Protein AF-A0A3G2TAS3-F1 (afdb_monomer)

Solvent-accessible surface area (backbone atoms only — not comparable to full-atom values): 9040 Å² total; per-residue (Å²): 144,87,83,77,79,77,73,81,71,67,74,63,62,67,54,52,57,54,55,48,53,54,46,50,51,51,45,54,48,44,39,49,79,70,42,50,54,59,52,53,51,53,52,50,52,50,54,51,50,52,52,47,71,73,43,72,87,60,58,69,70,54,55,64,52,53,67,66,69,66,60,64,65,66,53,48,64,64,47,43,62,58,50,60,72,76,42,54,67,64,56,51,49,52,52,41,57,45,44,73,34,75,66,33,45,47,47,68,70,41,49,64,55,54,50,53,56,51,50,50,54,50,51,52,53,50,50,55,47,50,55,51,51,50,53,52,51,27,59,76,67,74,42,95,64,84,77,76,79,77,77,84,123

Radius of gyration: 27.96 Å; Cα contacts (8 Å, |Δi|>4): 51; chains: 1; bounding box: 74×47×78 Å

Foldseek 3Di:
DPDPPPPVPPPPPVVVVVVVVLLLVLLVLLCVLLCVLVVVLVVLVVVLVVVCVVCVVDDPVVSVVSSVVDDSVVVSVVCSVVCVVPDDSVRSVVLSVQCPDPVNVVCSVCVVVVVVVVVVVVVVVVVVVVVVVLVVVCVVVVHPDDDDPDDPD

Sequence (153 aa):
MIKIVIVAACCLIGNVANAQQTKEQKVKELLSITGTTQMMESTFEQILSYYQSTYPDVPTEYWQKAMKLANFDQVIDQIIPVYLKHFSESEISDVIAFYKTTTGQKIIIKMPVIYQESMEIGREWGTELAKKIEKDILKEKNLTSPPSPKQRE

pLDDT: mean 87.08, std 16.11, range [38.22, 98.44]

Mean predicted aligned error: 9.8 Å

Nearest PDB structures (foldseek):
  4j2c-assembly2_C  TM=2.870E-01  e=8.250E+00  Homo sapiens

Secondary structure (DSSP, 8-state):
--SSSSGGGSSSHHHHHHHHHHHHHHHHHHHHHTTHHHHHHHHHHHHHHHHHHH-TTS-HHHHHHHGGG--HHHHHHHHHHHHHHHS-HHHHHHHHHHHTSHHHHHHHHHHHHHHHHHHHHHHHHHHHHHHHHHHHHHHHTT-SSPPPPPP--

Structure (mmCIF, N/CA/C/O backbone):
data_AF-A0A3G2TAS3-F1
#
_entry.id   AF-A0A3G2TAS3-F1
#
loop_
_atom_site.group_PDB
_atom_site.id
_atom_site.type_symbol
_atom_site.label_atom_id
_atom_site.label_alt_id
_atom_site.label_comp_id
_atom_site.label_asym_id
_atom_site.label_entity_id
_atom_site.label_seq_id
_atom_site.pdbx_PDB_ins_code
_atom_site.Cartn_x
_atom_site.Cartn_y
_atom_site.Cartn_z
_atom_site.occupancy
_atom_site.B_iso_or_equiv
_atom_site.auth_seq_id
_atom_site.auth_comp_id
_atom_site.auth_asym_id
_atom_site.auth_atom_id
_atom_site.pdbx_PDB_model_num
ATOM 1 N N . MET A 1 1 ? -42.007 -28.815 39.392 1.00 41.78 1 MET A N 1
ATOM 2 C CA . MET A 1 1 ? -40.561 -28.495 39.340 1.00 41.78 1 MET A CA 1
ATOM 3 C C . MET A 1 1 ? -40.048 -28.407 37.891 1.00 41.78 1 MET A C 1
ATOM 5 O O . MET A 1 1 ? -39.063 -29.043 37.558 1.00 41.78 1 MET A O 1
ATOM 9 N N . ILE A 1 2 ? -40.697 -27.628 37.007 1.00 39.47 2 ILE A N 1
ATOM 10 C CA . ILE A 1 2 ? -40.296 -27.470 35.585 1.00 39.47 2 ILE A CA 1
ATOM 11 C C . ILE A 1 2 ? -40.517 -26.006 35.158 1.00 39.47 2 ILE A C 1
ATOM 13 O O . ILE A 1 2 ? -41.322 -25.715 34.283 1.00 39.47 2 ILE A O 1
ATOM 17 N N . LYS A 1 3 ? -39.897 -25.045 35.856 1.00 38.22 3 LYS A N 1
ATOM 18 C CA . LYS A 1 3 ? -39.947 -23.619 35.458 1.00 38.22 3 LYS A CA 1
ATOM 19 C C . LYS A 1 3 ? -38.620 -22.859 35.600 1.00 38.22 3 LYS A C 1
ATOM 21 O O . LYS A 1 3 ? -38.600 -21.662 35.366 1.00 38.22 3 LYS A O 1
ATOM 26 N N . ILE A 1 4 ? -37.511 -23.526 35.939 1.00 45.50 4 ILE A N 1
ATOM 27 C CA . ILE A 1 4 ? -36.237 -22.838 36.252 1.00 45.50 4 ILE A CA 1
ATOM 28 C C . ILE A 1 4 ? -35.117 -23.117 35.224 1.00 45.50 4 ILE A C 1
ATOM 30 O O . ILE A 1 4 ? -34.074 -22.480 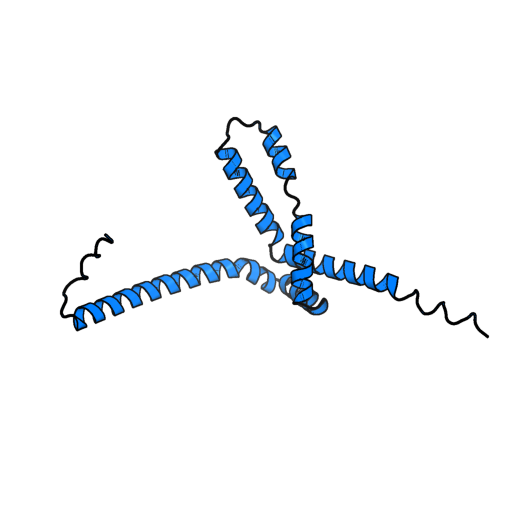35.264 1.00 45.50 4 ILE A O 1
ATOM 34 N N . VAL A 1 5 ? -35.325 -23.983 34.225 1.00 45.66 5 VAL A N 1
ATOM 35 C CA . VAL A 1 5 ? -34.229 -24.398 33.315 1.00 45.66 5 VAL A CA 1
ATOM 36 C C . VAL A 1 5 ? -34.077 -23.514 32.058 1.00 45.66 5 VAL A C 1
ATOM 38 O O . VAL A 1 5 ? -33.061 -23.592 31.382 1.00 45.66 5 VAL A O 1
ATOM 41 N N . ILE A 1 6 ? -35.011 -22.604 31.751 1.00 48.38 6 ILE A N 1
ATOM 42 C CA . ILE A 1 6 ? -34.977 -21.846 30.475 1.00 48.38 6 ILE A CA 1
ATOM 43 C C . ILE A 1 6 ? -34.192 -20.515 30.556 1.00 48.38 6 ILE A C 1
ATOM 45 O O . ILE A 1 6 ? -33.875 -19.924 29.529 1.00 48.38 6 ILE A O 1
ATOM 49 N N . VAL A 1 7 ? -33.775 -20.049 31.739 1.00 43.75 7 VAL A N 1
ATOM 50 C CA . VAL A 1 7 ? -33.089 -18.739 31.864 1.00 43.75 7 VAL A CA 1
ATOM 51 C C . VAL A 1 7 ? -31.561 -18.824 31.691 1.00 43.75 7 VAL A C 1
ATOM 53 O O . VAL A 1 7 ? -30.912 -17.812 31.448 1.00 43.75 7 VAL A O 1
ATOM 56 N N . ALA A 1 8 ? -30.961 -20.018 31.699 1.00 46.50 8 ALA A N 1
ATOM 57 C CA . ALA A 1 8 ? -29.505 -20.167 31.567 1.00 46.50 8 ALA A CA 1
ATOM 58 C C . ALA A 1 8 ? -28.977 -20.176 30.113 1.00 46.50 8 ALA A C 1
ATOM 60 O O . ALA A 1 8 ? -27.767 -20.219 29.911 1.00 46.50 8 ALA A O 1
ATOM 61 N N . ALA A 1 9 ? -29.849 -20.114 29.097 1.00 49.47 9 ALA A N 1
ATOM 62 C CA . ALA A 1 9 ? -29.448 -20.221 27.686 1.00 49.47 9 ALA A CA 1
ATOM 63 C C . ALA A 1 9 ? -29.367 -18.877 26.925 1.00 49.47 9 ALA A C 1
ATOM 65 O O . ALA A 1 9 ? -28.814 -18.837 25.830 1.00 49.47 9 ALA A O 1
ATOM 66 N N . CYS A 1 10 ? -29.855 -17.761 27.487 1.00 45.75 10 CYS A N 1
ATOM 67 C CA . CYS A 1 10 ? -29.909 -16.469 26.776 1.00 45.75 10 CYS A CA 1
ATOM 68 C C . CYS A 1 10 ? -28.726 -15.513 27.033 1.00 45.75 10 CYS A C 1
ATOM 70 O O . CYS A 1 10 ? -28.634 -1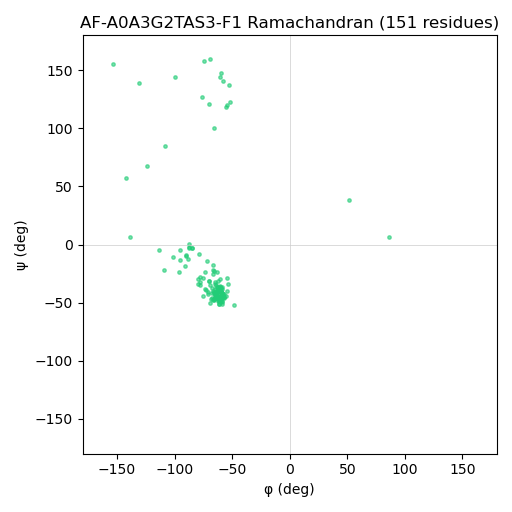4.487 26.365 1.00 45.75 10 CYS A O 1
ATOM 72 N N . CYS A 1 11 ? -27.783 -15.831 27.930 1.00 45.94 11 CYS A N 1
ATOM 73 C CA . CYS A 1 11 ? -26.623 -14.958 28.196 1.00 45.94 11 CYS A CA 1
ATOM 74 C C . CYS A 1 11 ? -25.413 -15.188 27.272 1.00 45.94 11 CYS A C 1
ATOM 76 O O . CYS A 1 11 ? -24.423 -14.467 27.375 1.00 45.94 11 CYS A O 1
ATOM 78 N N . LEU A 1 12 ? -25.467 -16.157 26.354 1.00 51.53 12 LEU A N 1
ATOM 79 C CA . LEU A 1 12 ? -24.358 -16.414 25.425 1.00 51.53 12 LEU A CA 1
ATOM 80 C C . LEU A 1 12 ? -24.473 -15.637 24.106 1.00 51.53 12 LEU A C 1
ATOM 82 O O . LEU A 1 12 ? -23.465 -15.437 23.439 1.00 51.53 12 LEU A O 1
ATOM 86 N N . ILE A 1 13 ? -25.658 -15.137 23.742 1.00 54.84 13 ILE A N 1
ATOM 87 C CA . ILE A 1 13 ? -25.872 -14.508 22.426 1.00 54.84 13 ILE A CA 1
ATOM 88 C C . ILE A 1 13 ? -25.350 -13.058 22.397 1.00 54.84 13 ILE A C 1
ATOM 90 O O . ILE A 1 13 ? -24.788 -12.625 21.394 1.00 54.84 13 ILE A O 1
ATOM 94 N N . GLY A 1 14 ? -25.442 -12.323 23.513 1.00 53.59 14 GLY A N 1
ATOM 95 C CA . GLY A 1 14 ? -24.966 -10.933 23.589 1.00 53.59 14 GLY A CA 1
ATOM 96 C C . GLY A 1 14 ? -23.438 -10.784 23.548 1.00 53.59 14 GLY A C 1
ATOM 97 O O . GLY A 1 14 ? -22.928 -9.813 22.994 1.00 53.59 14 GLY A O 1
ATOM 98 N N . ASN A 1 15 ? -22.696 -11.761 24.081 1.00 59.53 15 ASN A N 1
ATOM 99 C CA . ASN A 1 15 ? -21.231 -11.700 24.134 1.00 59.53 15 ASN A CA 1
ATOM 100 C C . ASN A 1 15 ? -20.568 -12.022 22.790 1.00 59.53 15 ASN A C 1
ATOM 102 O O . ASN A 1 15 ? -19.522 -11.457 22.486 1.00 59.53 15 ASN A O 1
ATOM 106 N N . VAL A 1 16 ? -21.167 -12.893 21.971 1.00 61.59 16 VAL A N 1
ATOM 107 C CA . VAL A 1 16 ? -20.581 -13.288 20.679 1.00 61.59 16 VAL A CA 1
ATOM 108 C C . VAL A 1 16 ? -20.654 -12.143 19.670 1.00 61.59 16 VAL A C 1
ATOM 110 O O . VAL A 1 16 ? -19.669 -11.893 18.987 1.00 61.59 16 VAL A O 1
ATOM 113 N N . ALA A 1 17 ? -21.766 -11.402 19.620 1.00 63.91 17 ALA A N 1
ATOM 114 C CA . ALA A 1 17 ? -21.897 -10.248 18.729 1.00 63.91 17 ALA A CA 1
ATOM 115 C C . ALA A 1 17 ? -20.907 -9.124 19.088 1.00 63.91 17 ALA A C 1
ATOM 117 O O . ALA A 1 17 ? -20.245 -8.582 18.208 1.00 63.91 17 ALA A O 1
ATOM 118 N N . ASN A 1 18 ? -20.745 -8.829 20.384 1.00 67.00 18 ASN A N 1
ATOM 119 C CA . ASN A 1 18 ? -19.796 -7.816 20.851 1.00 67.00 18 ASN A CA 1
ATOM 120 C C . ASN A 1 18 ? -18.335 -8.246 20.605 1.00 67.00 18 ASN A C 1
ATOM 122 O O . ASN A 1 18 ? -17.552 -7.487 20.044 1.00 67.00 18 ASN A O 1
ATOM 126 N N . ALA A 1 19 ? -17.982 -9.496 20.930 1.00 67.50 19 ALA A N 1
ATOM 127 C CA . ALA A 1 19 ? -16.639 -10.030 20.682 1.00 67.50 19 ALA A CA 1
ATOM 128 C C . ALA A 1 19 ? -16.302 -10.135 19.183 1.00 67.50 19 ALA A C 1
ATOM 130 O O . ALA A 1 19 ? -15.147 -10.006 18.785 1.00 67.50 19 ALA A O 1
ATOM 131 N N . GLN A 1 20 ? -17.298 -10.387 18.333 1.00 67.56 20 GLN A N 1
ATOM 132 C CA . GLN A 1 20 ? -17.116 -10.378 16.885 1.00 67.56 20 GLN A CA 1
ATOM 133 C C . GLN A 1 20 ? -16.845 -8.953 16.389 1.00 67.56 20 GLN A C 1
ATOM 135 O O . GLN A 1 20 ? -15.863 -8.727 15.687 1.00 67.56 20 GLN A O 1
ATOM 140 N N . GLN A 1 21 ? -17.632 -7.975 16.842 1.00 66.62 21 GLN A N 1
ATOM 141 C CA . GLN A 1 21 ? -17.437 -6.568 16.498 1.00 66.62 21 GLN A CA 1
ATOM 142 C C . GLN A 1 21 ? -16.048 -6.049 16.919 1.00 66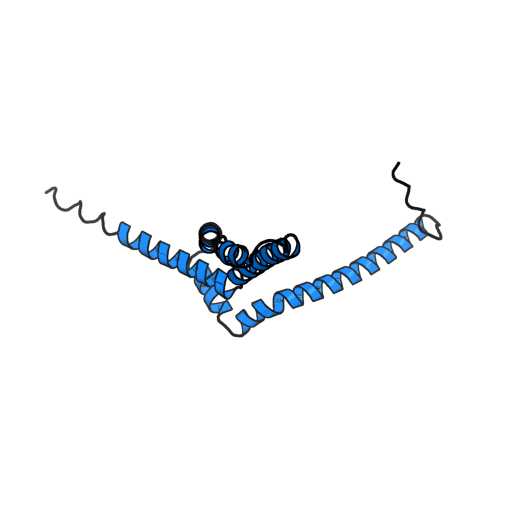.62 21 GLN A C 1
ATOM 144 O O . GLN A 1 21 ? -15.412 -5.315 16.162 1.00 66.62 21 GLN A O 1
ATOM 149 N N . THR A 1 22 ? -15.522 -6.470 18.075 1.00 85.00 22 THR A N 1
ATOM 150 C CA . THR A 1 22 ? -14.170 -6.082 18.517 1.00 85.00 22 THR A CA 1
ATOM 151 C C . THR A 1 22 ? -13.059 -6.710 17.673 1.00 85.00 22 THR A C 1
ATOM 153 O O . THR A 1 22 ? -12.046 -6.058 17.415 1.00 85.00 22 THR A O 1
ATOM 156 N N . LYS A 1 23 ? -13.236 -7.947 17.191 1.00 90.00 23 LYS A N 1
ATOM 157 C CA . LYS A 1 23 ? -12.282 -8.609 16.280 1.00 90.00 23 LYS A CA 1
ATOM 158 C C . LYS A 1 23 ? -12.188 -7.897 14.940 1.00 90.00 23 LYS A C 1
ATOM 160 O O . LYS A 1 23 ? -11.091 -7.649 14.447 1.00 90.00 23 LYS A O 1
ATOM 165 N N . GLU A 1 24 ? -13.334 -7.548 14.369 1.00 93.00 24 GLU A N 1
ATOM 166 C CA . GLU A 1 24 ? -13.410 -6.850 13.087 1.00 93.00 24 GLU A CA 1
ATOM 167 C C . GLU A 1 24 ? -12.744 -5.474 13.174 1.00 93.00 24 GLU A C 1
ATOM 169 O O . GLU A 1 24 ? -11.925 -5.130 12.324 1.00 93.00 24 GLU A O 1
ATOM 174 N N . GLN A 1 25 ? -13.004 -4.725 14.251 1.00 94.00 25 GLN A N 1
ATOM 175 C CA . GLN A 1 25 ? -12.354 -3.436 14.508 1.00 94.00 25 GLN A CA 1
ATOM 176 C C . GLN A 1 25 ? -10.830 -3.549 14.593 1.00 94.00 25 GLN A C 1
ATOM 178 O O . GLN A 1 25 ? -10.128 -2.728 14.006 1.00 94.00 25 GLN A O 1
ATOM 183 N N . LYS A 1 26 ? -10.309 -4.584 15.263 1.00 95.62 26 LYS A N 1
ATOM 184 C CA . LYS A 1 26 ? -8.863 -4.838 15.327 1.00 95.62 26 LYS A CA 1
ATOM 185 C C . LYS A 1 26 ? -8.273 -5.126 13.949 1.00 95.62 26 LYS A C 1
ATOM 187 O O . LYS A 1 26 ? -7.217 -4.600 13.621 1.00 95.62 26 LYS A O 1
ATOM 192 N N . VAL A 1 27 ? -8.952 -5.902 13.103 1.00 96.19 27 VAL A N 1
ATOM 193 C CA . VAL A 1 27 ? -8.475 -6.119 11.727 1.00 96.19 27 VAL A CA 1
ATOM 194 C C . VAL A 1 27 ? -8.496 -4.817 10.924 1.00 96.19 27 VAL A C 1
ATOM 196 O O . VAL A 1 27 ? -7.516 -4.518 10.248 1.00 96.19 27 VAL A O 1
ATOM 199 N N . LYS A 1 28 ? -9.556 -4.003 11.031 1.00 94.94 28 LYS A N 1
ATOM 200 C CA . LYS A 1 28 ? -9.614 -2.679 10.381 1.00 94.94 28 LYS A CA 1
ATOM 201 C C . LYS A 1 28 ? -8.456 -1.782 10.822 1.00 94.94 28 LYS A C 1
ATOM 203 O O . LYS A 1 28 ? -7.819 -1.138 9.991 1.00 94.94 28 LYS A O 1
ATOM 208 N N . GLU A 1 29 ? -8.145 -1.781 12.116 1.00 95.06 29 GLU A N 1
ATOM 209 C CA . GLU A 1 29 ? -6.985 -1.076 12.656 1.00 95.06 29 GLU A CA 1
ATOM 210 C C . GLU A 1 29 ? -5.676 -1.615 12.070 1.00 95.06 29 GLU A C 1
ATOM 212 O O . GLU A 1 29 ? -4.868 -0.828 11.585 1.00 95.06 29 GLU A O 1
ATOM 217 N N . LEU A 1 30 ? -5.483 -2.938 12.047 1.00 95.44 30 LEU A N 1
ATOM 218 C CA . LEU A 1 30 ? -4.294 -3.561 11.466 1.00 95.44 30 LEU A CA 1
ATOM 219 C C . LEU A 1 30 ? -4.097 -3.164 9.993 1.00 95.44 30 LEU A C 1
ATOM 221 O O . LEU A 1 30 ? -2.988 -2.814 9.590 1.00 95.44 30 LEU A O 1
ATOM 225 N N . LEU A 1 31 ? -5.163 -3.181 9.190 1.00 94.62 31 LEU A N 1
ATOM 226 C CA . LEU A 1 31 ? -5.124 -2.771 7.782 1.00 94.62 31 LEU A CA 1
ATOM 227 C C . LEU A 1 31 ? -4.741 -1.294 7.625 1.00 94.62 31 LEU A C 1
ATOM 229 O O . LEU A 1 31 ? -3.960 -0.954 6.738 1.00 94.62 31 LEU A O 1
ATOM 233 N N . SER A 1 32 ? -5.240 -0.435 8.514 1.00 93.19 32 SER A N 1
ATOM 234 C CA . SER A 1 32 ? -4.923 0.993 8.523 1.00 93.19 32 SER A CA 1
ATOM 235 C C . SER A 1 32 ? -3.470 1.265 8.929 1.00 93.19 32 SER A C 1
ATOM 237 O O . SER A 1 32 ? -2.744 1.939 8.201 1.00 93.19 32 SER A O 1
ATOM 239 N N . ILE A 1 33 ? -2.994 0.697 10.046 1.00 93.88 33 ILE A N 1
ATOM 240 C CA . ILE A 1 33 ? -1.625 0.956 10.535 1.00 93.88 33 ILE A CA 1
ATOM 241 C C . ILE A 1 33 ? -0.549 0.393 9.606 1.00 93.88 33 ILE A C 1
ATOM 243 O O . ILE A 1 33 ? 0.571 0.890 9.616 1.00 93.88 33 ILE A O 1
ATOM 247 N N . THR A 1 34 ? -0.868 -0.646 8.830 1.00 92.56 34 THR A N 1
ATOM 248 C CA . THR A 1 34 ? 0.057 -1.250 7.859 1.00 92.56 34 THR A CA 1
ATOM 249 C C . THR A 1 34 ? 0.052 -0.540 6.507 1.00 92.56 34 THR A C 1
ATOM 251 O O . THR A 1 34 ? 0.849 -0.894 5.643 1.00 92.56 34 THR A O 1
ATOM 254 N N . GLY A 1 35 ? -0.802 0.472 6.313 1.00 91.12 35 GLY A N 1
ATOM 255 C CA . GLY A 1 35 ? -0.866 1.238 5.069 1.00 91.12 35 GLY A CA 1
ATOM 256 C C . GLY A 1 35 ? -1.763 0.624 3.989 1.00 91.12 35 GLY A C 1
ATOM 257 O O . GLY A 1 35 ? -1.775 1.110 2.859 1.00 91.12 35 GLY A O 1
ATOM 258 N N . THR A 1 36 ? -2.502 -0.449 4.293 1.00 90.19 36 THR A N 1
ATOM 259 C CA . THR A 1 36 ? -3.308 -1.162 3.289 1.00 90.19 36 THR A CA 1
ATOM 260 C C . THR A 1 36 ? -4.442 -0.276 2.773 1.00 90.19 36 THR A C 1
ATOM 262 O O . THR A 1 36 ? -4.682 -0.229 1.568 1.00 90.19 36 THR A O 1
ATOM 265 N N . THR A 1 37 ? -5.109 0.472 3.657 1.00 87.69 37 THR A N 1
ATOM 266 C CA . THR A 1 37 ? -6.178 1.408 3.270 1.00 87.69 37 THR A CA 1
ATOM 267 C C . THR A 1 37 ? -5.649 2.505 2.346 1.00 87.69 37 THR A C 1
ATOM 269 O O . THR A 1 37 ? -6.199 2.726 1.272 1.00 87.69 37 THR A O 1
ATOM 272 N N . GLN A 1 38 ? -4.517 3.113 2.699 1.00 90.19 38 GLN A N 1
ATOM 273 C CA . GLN A 1 38 ? -3.875 4.173 1.919 1.00 90.19 38 GLN A CA 1
ATOM 274 C C . GLN A 1 38 ? -3.414 3.664 0.546 1.00 90.19 38 GLN A C 1
ATOM 276 O O . GLN A 1 38 ? -3.490 4.377 -0.451 1.00 90.19 38 GLN A O 1
ATOM 281 N N . MET A 1 39 ? -2.966 2.409 0.464 1.00 90.25 39 MET A N 1
ATOM 282 C CA . MET A 1 39 ? -2.626 1.773 -0.809 1.00 90.25 39 MET A CA 1
ATOM 283 C C . MET A 1 39 ? -3.857 1.590 -1.711 1.00 90.25 39 MET A C 1
ATOM 285 O O . MET A 1 39 ? -3.766 1.822 -2.920 1.00 90.25 39 MET A O 1
ATOM 289 N N . MET A 1 40 ? -5.008 1.201 -1.150 1.00 90.69 40 MET A N 1
ATOM 290 C CA . MET A 1 40 ? -6.262 1.122 -1.911 1.00 90.69 40 MET A CA 1
ATOM 291 C C . MET A 1 40 ? -6.703 2.503 -2.405 1.00 90.69 40 MET A C 1
ATOM 293 O O . MET A 1 40 ? -7.068 2.637 -3.572 1.00 90.69 40 MET A O 1
ATOM 297 N N . GLU A 1 41 ? -6.617 3.525 -1.549 1.00 90.06 41 GLU A N 1
ATOM 298 C CA . GLU A 1 41 ? -6.921 4.917 -1.900 1.00 90.06 41 GLU A CA 1
ATOM 299 C C . GLU A 1 41 ? -6.030 5.407 -3.045 1.00 90.06 41 GLU A C 1
ATOM 301 O O . GLU A 1 41 ? -6.539 5.831 -4.080 1.00 90.06 41 GLU A O 1
ATOM 306 N N . SER A 1 42 ? -4.710 5.233 -2.933 1.00 91.69 42 SER A N 1
ATOM 307 C CA . SER A 1 42 ? -3.766 5.627 -3.986 1.00 91.69 42 SER A CA 1
ATOM 308 C C . SER A 1 42 ? -4.014 4.887 -5.304 1.00 91.69 42 SER A C 1
ATOM 310 O O . SER A 1 42 ? -3.920 5.474 -6.381 1.00 91.69 42 SER A O 1
ATOM 312 N N . THR A 1 43 ? -4.373 3.602 -5.243 1.00 92.94 43 THR A N 1
ATOM 313 C CA . THR A 1 43 ? -4.723 2.825 -6.443 1.00 92.94 43 THR A CA 1
ATOM 314 C C . THR A 1 43 ? -5.971 3.394 -7.114 1.00 92.94 43 THR A C 1
ATOM 316 O O . THR A 1 43 ? -6.014 3.554 -8.333 1.00 92.94 43 THR A O 1
ATOM 319 N N . PHE A 1 44 ? -6.988 3.738 -6.327 1.00 93.38 44 PHE A N 1
ATOM 320 C CA . PHE A 1 44 ? -8.205 4.348 -6.842 1.00 93.38 44 PHE A CA 1
ATOM 321 C C . PHE A 1 44 ? -7.951 5.736 -7.448 1.00 93.38 44 PHE A C 1
ATOM 323 O O . PHE A 1 44 ? -8.439 6.026 -8.541 1.00 93.38 44 PHE A O 1
ATOM 330 N N . GLU A 1 45 ? -7.134 6.566 -6.800 1.00 92.38 45 GLU A N 1
ATOM 331 C CA . GLU A 1 45 ? -6.716 7.867 -7.329 1.00 92.38 45 GLU A CA 1
ATOM 332 C C . GLU A 1 45 ? -5.982 7.736 -8.667 1.00 92.38 45 GLU A C 1
ATOM 334 O O . GLU A 1 45 ? -6.234 8.518 -9.585 1.00 92.38 45 GLU A O 1
ATOM 339 N N . GLN A 1 46 ? -5.120 6.727 -8.821 1.00 94.06 46 GLN A N 1
ATOM 340 C CA . GLN A 1 46 ? -4.437 6.446 -10.086 1.00 94.06 46 GLN A CA 1
ATOM 341 C C . GLN A 1 46 ? -5.426 6.054 -11.190 1.00 94.06 46 GLN A C 1
ATOM 343 O O . GLN A 1 46 ? -5.325 6.559 -12.310 1.00 94.06 46 GLN A O 1
ATOM 348 N N . ILE A 1 47 ? -6.413 5.207 -10.874 1.00 94.50 47 ILE A N 1
ATOM 349 C CA . ILE A 1 47 ? -7.480 4.832 -11.811 1.00 94.50 47 ILE A CA 1
ATOM 350 C C . ILE A 1 47 ? -8.247 6.080 -12.257 1.00 94.50 47 ILE A C 1
ATOM 352 O O . ILE A 1 47 ? -8.419 6.301 -13.457 1.00 94.50 47 ILE A O 1
ATOM 356 N N . LEU A 1 48 ? -8.678 6.923 -11.315 1.00 94.19 48 LEU A N 1
ATOM 357 C CA . LEU A 1 48 ? -9.384 8.160 -11.647 1.00 94.19 48 LEU A CA 1
ATOM 358 C C . LEU A 1 48 ? -8.522 9.107 -12.481 1.00 94.19 48 LEU A C 1
ATOM 360 O O . LEU A 1 48 ? -9.001 9.627 -13.485 1.00 94.19 48 LEU A O 1
ATOM 364 N N . SER A 1 49 ? -7.252 9.280 -12.117 1.00 93.88 49 SER A N 1
ATOM 365 C CA . SER A 1 49 ? -6.314 10.154 -12.831 1.00 93.88 49 SER A CA 1
ATOM 366 C C . SER A 1 49 ? -6.096 9.701 -14.276 1.00 93.88 49 SER A C 1
ATOM 368 O O . SER A 1 49 ? -6.040 10.528 -15.191 1.00 93.88 49 SER A O 1
ATOM 370 N N . TYR A 1 50 ? -6.030 8.387 -14.507 1.00 96.19 50 TYR A N 1
ATOM 371 C CA . TYR A 1 50 ? -5.962 7.810 -15.847 1.00 96.19 50 TYR A CA 1
ATOM 372 C C . TYR A 1 50 ? -7.198 8.172 -16.684 1.00 96.19 50 TYR A C 1
ATOM 374 O O . TYR A 1 50 ? -7.065 8.669 -17.807 1.00 96.19 50 TYR A O 1
ATOM 382 N N . TYR A 1 51 ? -8.401 7.981 -16.135 1.00 95.81 51 TYR A N 1
ATOM 383 C CA . TYR A 1 51 ? -9.641 8.307 -16.841 1.00 95.81 51 TYR A CA 1
ATOM 384 C C . TYR A 1 51 ? -9.795 9.813 -17.068 1.00 95.81 51 TYR A C 1
ATOM 386 O O . TYR A 1 51 ? -10.176 10.222 -18.161 1.00 95.81 51 TYR A O 1
ATOM 394 N N . GLN A 1 52 ? -9.4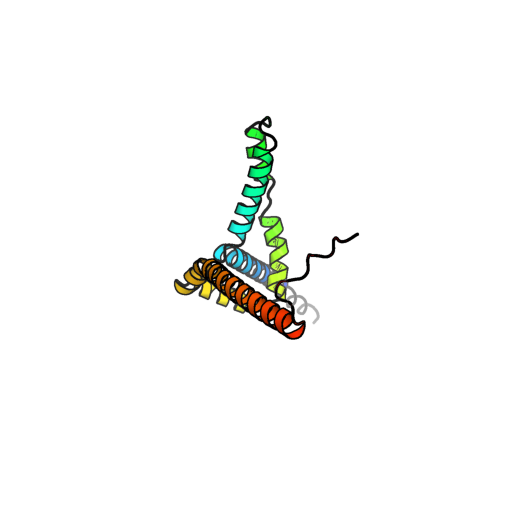29 10.642 -16.094 1.00 94.00 52 GLN A N 1
ATOM 395 C CA . GLN A 1 52 ? -9.451 12.095 -16.236 1.00 94.00 52 GLN A CA 1
ATOM 396 C C . GLN A 1 52 ? -8.518 12.576 -17.353 1.00 94.00 52 GLN A C 1
ATOM 398 O O . GLN A 1 52 ? -8.893 13.441 -18.140 1.00 94.00 52 GLN A O 1
ATOM 403 N N . SER A 1 53 ? -7.333 11.973 -17.469 1.00 94.62 53 SER A N 1
ATOM 404 C CA . SER A 1 53 ? -6.378 12.284 -18.541 1.00 94.62 53 SER A CA 1
ATOM 405 C C . SER A 1 53 ? -6.851 11.796 -19.915 1.00 94.62 53 SER A C 1
ATOM 407 O O . SER A 1 53 ? -6.545 12.413 -20.930 1.00 94.62 53 SER A O 1
ATOM 409 N N . THR A 1 54 ? -7.595 10.688 -19.953 1.00 97.25 54 THR A N 1
ATOM 410 C CA . THR A 1 54 ? -8.114 10.090 -21.195 1.00 97.25 54 THR A CA 1
ATOM 411 C C . THR A 1 54 ? -9.361 10.814 -21.713 1.00 97.25 54 THR A C 1
ATOM 413 O O . THR A 1 54 ? -9.582 10.865 -22.921 1.00 97.25 54 THR A O 1
ATOM 416 N N . TYR A 1 55 ? -10.166 11.396 -20.819 1.00 96.44 55 TYR A N 1
ATOM 417 C CA . TYR A 1 55 ? -11.435 12.057 -21.136 1.00 96.44 55 TYR A CA 1
ATOM 418 C C . TYR A 1 55 ? -11.451 13.516 -20.637 1.00 96.44 55 TYR A C 1
ATOM 420 O O . TYR A 1 55 ? -12.212 13.843 -19.721 1.00 96.44 55 TYR A O 1
ATOM 428 N N . PRO A 1 56 ? -10.633 14.412 -21.227 1.00 94.56 56 PRO A N 1
ATOM 429 C CA . PRO A 1 56 ? -10.458 15.783 -20.737 1.00 94.56 56 PRO A CA 1
ATOM 430 C C . PRO A 1 56 ? -11.715 16.657 -20.870 1.00 94.56 56 PRO A C 1
ATOM 432 O O . PRO A 1 56 ? -11.859 17.629 -20.134 1.00 94.56 56 PRO A O 1
ATOM 435 N N . ASP A 1 57 ? -12.639 16.300 -21.767 1.00 96.88 57 ASP A N 1
ATOM 436 C CA . ASP A 1 57 ? -13.885 17.045 -22.003 1.00 96.88 57 ASP A CA 1
ATOM 437 C C . ASP A 1 57 ? -14.970 16.766 -20.944 1.00 96.88 57 ASP A C 1
ATOM 439 O O . ASP A 1 57 ? -16.024 17.407 -20.932 1.00 96.88 57 ASP A O 1
ATOM 443 N N . VAL A 1 58 ? -14.746 15.795 -20.051 1.00 96.56 58 VAL A N 1
ATOM 444 C CA . VAL A 1 58 ? -15.689 15.463 -18.979 1.00 96.56 58 VAL A CA 1
ATOM 445 C C . VAL A 1 58 ? -15.597 16.514 -17.862 1.00 96.56 58 VAL A C 1
ATOM 447 O O . VAL A 1 58 ? -14.507 16.728 -17.324 1.00 96.56 58 VAL A O 1
ATOM 450 N N . PRO A 1 59 ? -16.722 17.132 -17.445 1.00 95.31 59 PRO A N 1
ATOM 451 C CA . PRO A 1 59 ? -16.716 18.197 -16.444 1.00 95.31 59 PRO A CA 1
ATOM 452 C C . PRO A 1 59 ? -16.135 17.780 -15.091 1.00 95.31 59 PRO A C 1
ATOM 454 O O . PRO A 1 59 ? -16.349 16.661 -14.614 1.00 95.31 59 PRO A O 1
ATOM 457 N N . THR A 1 60 ? -15.488 18.727 -14.410 1.00 91.00 60 THR A N 1
ATOM 458 C CA . THR A 1 60 ? -14.925 18.541 -13.064 1.00 91.00 60 THR A CA 1
ATOM 459 C C . THR A 1 60 ? -15.953 18.017 -12.056 1.00 91.00 60 THR A C 1
ATOM 461 O O . THR A 1 60 ? -15.604 17.202 -11.199 1.00 91.00 60 THR A O 1
ATOM 464 N N . GLU A 1 61 ? -17.231 18.404 -12.163 1.00 94.50 61 GLU A N 1
ATOM 465 C CA . GLU A 1 61 ? -18.281 17.905 -11.266 1.00 94.50 61 GLU A CA 1
ATOM 466 C C . GLU A 1 61 ? -18.488 16.390 -11.371 1.00 94.50 61 GLU A C 1
ATOM 468 O O . GLU A 1 61 ? -18.858 15.751 -10.381 1.00 94.50 61 GLU A O 1
ATOM 473 N N . TYR A 1 62 ? -18.264 15.793 -12.547 1.00 94.50 62 TYR A N 1
ATOM 474 C CA . TYR A 1 62 ? -18.327 14.340 -12.690 1.00 94.50 62 TYR A CA 1
ATOM 475 C C . TYR A 1 62 ? -17.204 13.678 -11.896 1.00 94.50 62 TYR A C 1
ATOM 477 O O . TYR A 1 62 ? -17.478 12.771 -11.116 1.00 94.50 62 TYR A O 1
ATOM 485 N N . TRP A 1 63 ? -15.968 14.167 -12.014 1.00 91.75 63 TRP A N 1
ATOM 486 C CA . TRP A 1 63 ? -14.816 13.604 -11.302 1.00 91.75 63 TRP A CA 1
ATOM 487 C C . TRP A 1 63 ? -14.968 13.706 -9.778 1.00 91.75 63 TRP A C 1
ATOM 489 O O . TRP A 1 63 ? -14.662 12.756 -9.058 1.00 91.75 63 TRP A O 1
ATOM 499 N N . GLN A 1 64 ? -15.565 14.792 -9.274 1.00 89.12 64 GLN A N 1
ATOM 500 C CA . GLN A 1 64 ? -15.910 14.920 -7.851 1.00 89.12 64 GLN A CA 1
ATOM 501 C C . GLN A 1 64 ? -16.931 13.881 -7.374 1.00 89.12 64 GLN A C 1
ATOM 503 O O . GLN A 1 64 ? -16.850 13.398 -6.242 1.00 89.12 64 GLN A O 1
ATOM 508 N N . LYS A 1 65 ? -17.904 13.526 -8.221 1.00 92.38 65 LYS A N 1
ATOM 509 C CA . LYS A 1 65 ? -18.847 12.435 -7.939 1.00 92.38 65 LYS A CA 1
ATOM 510 C C . LYS A 1 65 ? -18.170 11.075 -8.072 1.00 92.38 65 LYS A C 1
ATOM 512 O O . LYS A 1 65 ? -18.425 10.204 -7.248 1.00 92.38 65 LYS A O 1
ATOM 517 N N . ALA A 1 66 ? -17.290 10.916 -9.059 1.00 92.25 66 ALA A N 1
ATOM 518 C CA . ALA A 1 66 ? -16.553 9.688 -9.313 1.00 92.25 66 ALA A CA 1
ATOM 519 C C . ALA A 1 66 ? -15.687 9.294 -8.112 1.00 92.25 66 ALA A C 1
ATOM 521 O O . ALA A 1 66 ? -15.675 8.123 -7.754 1.00 92.25 66 ALA A O 1
ATOM 522 N N . MET A 1 67 ? -15.077 10.260 -7.412 1.00 86.31 67 MET A N 1
ATOM 523 C CA . MET A 1 67 ? -14.351 10.013 -6.155 1.00 86.31 67 MET A CA 1
ATOM 524 C C . MET A 1 67 ? -15.189 9.300 -5.085 1.00 86.31 67 MET A C 1
ATOM 526 O O . MET A 1 67 ? -14.648 8.560 -4.272 1.00 86.31 67 MET A O 1
ATOM 530 N N . LYS A 1 68 ? -16.514 9.482 -5.093 1.00 87.06 68 LYS A N 1
ATOM 531 C CA . LYS A 1 68 ? -17.435 8.849 -4.137 1.00 87.06 68 LYS A CA 1
ATOM 532 C C . LYS A 1 68 ? -17.912 7.463 -4.576 1.00 87.06 68 LYS A C 1
ATOM 534 O O . LYS A 1 68 ? -18.676 6.838 -3.850 1.00 87.06 68 LYS A O 1
ATOM 539 N N . LEU A 1 69 ? -17.517 6.998 -5.765 1.00 88.06 69 LEU A N 1
ATOM 540 C CA . LEU A 1 69 ? -17.856 5.656 -6.250 1.00 88.06 69 LEU A CA 1
ATOM 541 C C . LEU A 1 69 ? -17.051 4.570 -5.534 1.00 88.06 69 LEU A C 1
ATOM 543 O O . LEU A 1 69 ? -17.497 3.425 -5.481 1.00 88.06 69 LEU A O 1
ATOM 547 N N . ALA A 1 70 ? -15.882 4.910 -4.986 1.00 87.06 70 ALA A N 1
ATOM 548 C CA . ALA A 1 70 ? -15.126 3.983 -4.164 1.00 87.06 70 ALA A CA 1
ATOM 549 C C . ALA A 1 70 ? -15.834 3.761 -2.826 1.00 87.06 70 ALA A C 1
ATOM 551 O O . ALA A 1 70 ? -16.024 4.688 -2.040 1.00 87.06 70 ALA A O 1
ATOM 552 N N . ASN A 1 71 ? -16.179 2.505 -2.555 1.00 88.19 71 ASN A N 1
ATOM 553 C CA . ASN A 1 71 ? -16.597 2.056 -1.237 1.00 88.19 71 ASN A CA 1
ATOM 554 C C . ASN A 1 71 ? -15.484 1.188 -0.641 1.00 88.19 71 ASN A C 1
ATOM 556 O O . ASN A 1 71 ? -15.483 -0.036 -0.787 1.00 88.19 71 ASN A O 1
ATOM 560 N N . PHE A 1 72 ? -14.503 1.835 -0.012 1.00 86.94 72 PHE A N 1
ATOM 561 C CA . PHE A 1 72 ? -13.371 1.134 0.597 1.00 86.94 72 PHE A CA 1
ATOM 562 C C . PHE A 1 72 ? -13.809 0.251 1.769 1.00 86.94 72 PHE A C 1
ATOM 564 O O . PHE A 1 72 ? -13.280 -0.849 1.923 1.00 86.94 72 PHE A O 1
ATOM 571 N N . ASP A 1 73 ? -14.828 0.667 2.526 1.00 87.56 73 ASP A N 1
ATOM 572 C CA . ASP A 1 73 ? -15.381 -0.124 3.629 1.00 87.56 73 ASP A CA 1
ATOM 573 C C . ASP A 1 73 ? -15.919 -1.474 3.144 1.00 87.56 73 ASP A C 1
ATOM 575 O O . ASP A 1 73 ? -15.635 -2.500 3.755 1.00 87.56 73 A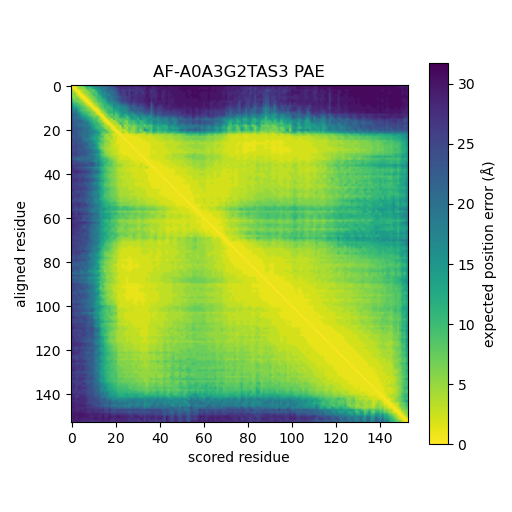SP A O 1
ATOM 579 N N . GLN A 1 74 ? -16.595 -1.512 1.989 1.00 90.44 74 GLN A N 1
ATOM 580 C CA . GLN A 1 74 ? -17.081 -2.764 1.397 1.00 90.44 74 GLN A CA 1
ATOM 581 C C . GLN A 1 74 ? -15.945 -3.747 1.071 1.00 90.44 74 GLN A C 1
ATOM 583 O O . GLN A 1 74 ? -16.124 -4.964 1.168 1.00 90.44 74 GLN A O 1
ATOM 588 N N . VAL A 1 75 ? -14.790 -3.246 0.632 1.00 90.19 75 VAL A N 1
ATOM 589 C CA . VAL A 1 75 ? -13.624 -4.089 0.332 1.00 90.19 75 VAL A CA 1
ATOM 590 C C . VAL A 1 75 ? -12.966 -4.549 1.630 1.00 90.19 75 VAL A C 1
ATOM 592 O O . VAL A 1 75 ? -12.661 -5.731 1.780 1.00 90.19 75 VAL A O 1
ATOM 595 N N . ILE A 1 76 ? -12.805 -3.642 2.593 1.00 91.19 76 ILE A N 1
ATOM 596 C CA . ILE A 1 76 ? -12.265 -3.947 3.919 1.00 91.19 76 ILE A CA 1
ATOM 597 C C . ILE A 1 76 ? -13.104 -5.033 4.603 1.00 91.19 76 ILE A C 1
ATOM 599 O O . ILE A 1 76 ? -12.540 -6.016 5.081 1.00 91.19 76 ILE A O 1
ATOM 603 N N . ASP A 1 77 ? -14.432 -4.922 4.582 1.00 91.81 77 ASP A N 1
ATOM 604 C CA . ASP A 1 77 ? -15.342 -5.901 5.185 1.00 91.81 77 ASP A CA 1
ATOM 605 C C . ASP A 1 77 ? -15.190 -7.306 4.568 1.00 91.81 77 ASP A C 1
ATOM 607 O O . ASP A 1 77 ? -15.340 -8.310 5.265 1.00 91.81 77 ASP A O 1
ATOM 611 N N . GLN A 1 78 ? -14.807 -7.405 3.290 1.00 93.62 78 GLN A N 1
ATOM 612 C CA . GLN A 1 78 ? -14.491 -8.682 2.631 1.00 93.62 78 GLN A CA 1
ATOM 613 C C . GLN A 1 78 ? -13.102 -9.227 2.992 1.00 93.62 78 GLN A C 1
ATOM 615 O O . GLN A 1 78 ? -12.893 -10.441 2.974 1.00 93.62 78 GLN A O 1
ATOM 620 N N . ILE A 1 79 ? -12.147 -8.360 3.333 1.00 93.88 79 ILE A N 1
ATOM 621 C CA . ILE A 1 79 ? -10.786 -8.752 3.728 1.00 93.88 79 ILE A CA 1
ATOM 622 C C . ILE A 1 79 ? -10.755 -9.260 5.173 1.00 93.88 79 ILE A C 1
ATOM 624 O O . ILE A 1 79 ? -10.007 -10.186 5.486 1.00 93.88 79 ILE A O 1
ATOM 628 N N . ILE A 1 80 ? -11.580 -8.699 6.057 1.00 94.56 80 ILE A N 1
ATOM 629 C CA . ILE A 1 80 ? -11.637 -9.090 7.471 1.00 94.56 80 ILE A CA 1
ATOM 630 C C . ILE A 1 80 ? -11.731 -10.609 7.699 1.00 94.56 80 ILE A C 1
ATOM 632 O O . ILE A 1 80 ? -10.888 -11.139 8.433 1.00 94.56 80 ILE A O 1
ATOM 636 N N . PRO A 1 81 ? -12.671 -11.354 7.082 1.00 94.94 81 PRO A N 1
ATOM 637 C CA . PRO A 1 81 ? -12.759 -12.799 7.287 1.00 94.94 81 PRO A CA 1
ATOM 638 C C . PRO A 1 81 ? -11.512 -13.556 6.807 1.00 94.94 81 PRO A C 1
ATOM 640 O O . PRO A 1 81 ? -11.232 -14.634 7.327 1.00 94.94 81 PRO A O 1
ATOM 643 N N . VAL A 1 82 ? -10.730 -13.007 5.867 1.00 96.50 82 VAL A N 1
ATOM 644 C CA . VAL A 1 82 ? -9.447 -13.598 5.451 1.00 96.50 82 VAL A CA 1
ATOM 645 C C . VAL A 1 82 ? -8.452 -13.558 6.609 1.00 96.50 82 VAL A C 1
ATOM 647 O O . VAL A 1 82 ? -7.859 -14.582 6.936 1.00 96.50 82 VAL A O 1
ATOM 650 N N . TYR A 1 83 ? -8.314 -12.421 7.293 1.00 95.56 83 TYR A N 1
ATOM 651 C CA . TYR A 1 83 ? -7.438 -12.315 8.465 1.00 95.56 83 TYR A CA 1
ATOM 652 C C . TYR A 1 83 ? -7.917 -13.202 9.614 1.00 95.56 83 TYR A C 1
ATOM 654 O O . TYR A 1 83 ? -7.121 -13.952 10.174 1.00 95.56 83 TYR A O 1
ATOM 662 N N . LEU A 1 84 ? -9.217 -13.178 9.921 1.00 94.56 84 LEU A N 1
ATOM 663 C CA . LEU A 1 84 ? -9.793 -13.966 11.019 1.00 94.56 84 LEU A CA 1
ATOM 664 C C . LEU A 1 84 ? -9.740 -15.484 10.777 1.00 94.56 84 LEU A C 1
ATOM 666 O O . LEU A 1 84 ? -9.863 -16.260 11.722 1.00 94.56 84 LEU A O 1
ATOM 670 N N . LYS A 1 85 ? -9.538 -15.922 9.529 1.00 97.06 85 LYS A N 1
ATOM 671 C CA . LYS A 1 85 ? -9.276 -17.327 9.187 1.00 97.06 85 LYS A CA 1
ATOM 672 C C . LYS A 1 85 ? -7.849 -17.765 9.537 1.00 97.06 85 LYS A C 1
ATOM 674 O O . LYS A 1 85 ? -7.628 -18.950 9.776 1.00 97.06 85 LYS A O 1
ATOM 679 N N . HIS A 1 86 ? -6.890 -16.842 9.516 1.00 97.38 86 HIS A N 1
ATOM 680 C CA . HIS A 1 86 ? -5.462 -17.146 9.641 1.00 97.38 86 HIS A CA 1
ATOM 681 C C . HIS A 1 86 ? -4.848 -16.714 10.972 1.00 97.38 86 HIS A C 1
ATOM 683 O O . HIS A 1 86 ? -3.835 -17.282 11.367 1.00 97.38 86 HIS A O 1
ATOM 689 N N . PHE A 1 87 ? -5.464 -15.757 11.662 1.00 95.25 87 PHE A N 1
ATOM 690 C CA . PHE A 1 87 ? -4.977 -15.221 12.924 1.00 95.25 87 PHE A CA 1
ATOM 691 C C . PHE A 1 87 ? -6.087 -15.198 13.968 1.00 95.25 87 PHE A C 1
ATOM 693 O O . PHE A 1 87 ? -7.231 -14.824 13.696 1.00 95.25 87 PHE A O 1
ATOM 700 N N . SER A 1 88 ? -5.723 -15.557 15.193 1.00 94.69 88 SER A N 1
ATOM 701 C CA . SER A 1 88 ? -6.545 -15.310 16.368 1.00 94.69 88 SER A CA 1
ATOM 702 C C . SER A 1 88 ? -6.605 -13.816 16.688 1.00 94.69 88 SER A C 1
ATOM 704 O O . SER A 1 88 ? -5.746 -13.019 16.309 1.00 94.69 88 SER A O 1
ATOM 706 N N . GLU A 1 89 ? -7.621 -13.424 17.454 1.00 92.62 89 GLU A N 1
ATOM 707 C CA . GLU A 1 89 ? -7.758 -12.041 17.915 1.00 92.62 89 GLU A CA 1
ATOM 708 C C . GLU A 1 89 ? -6.553 -11.573 18.745 1.00 92.62 89 GLU A C 1
ATOM 710 O O . GLU A 1 89 ? -6.151 -10.410 18.649 1.00 92.62 89 GLU A O 1
ATOM 715 N N . SER A 1 90 ? -5.980 -12.461 19.562 1.00 94.62 90 SER A N 1
ATOM 716 C CA . SER A 1 90 ? -4.787 -12.158 20.352 1.00 94.62 90 SER A CA 1
ATOM 717 C C . SER A 1 90 ? -3.582 -11.903 19.456 1.00 94.62 90 SER A C 1
ATOM 719 O O . SER A 1 90 ? -2.934 -10.879 19.622 1.00 94.62 90 SER A O 1
ATOM 721 N N . GLU A 1 91 ? -3.352 -12.737 18.439 1.00 96.38 91 GLU A N 1
ATOM 722 C CA . GLU A 1 91 ? -2.238 -12.543 17.500 1.00 96.38 91 GLU A CA 1
ATOM 723 C C . GLU A 1 91 ? -2.395 -11.248 16.695 1.00 96.38 91 GLU A C 1
ATOM 725 O O . GLU A 1 91 ? -1.433 -10.503 16.533 1.00 96.38 91 GLU A O 1
ATOM 730 N N . ILE A 1 92 ? -3.614 -10.918 16.252 1.00 96.81 92 ILE A N 1
ATOM 731 C CA . ILE A 1 92 ? -3.893 -9.620 15.616 1.00 96.81 92 ILE A CA 1
ATOM 732 C C . ILE A 1 92 ? -3.555 -8.472 16.578 1.00 96.81 92 ILE A C 1
ATOM 734 O O . ILE A 1 92 ? -2.953 -7.481 16.169 1.00 96.81 92 ILE A O 1
ATOM 738 N N . SER A 1 93 ? -3.906 -8.607 17.861 1.00 96.00 93 SER A N 1
ATOM 739 C CA . SER A 1 93 ? -3.608 -7.590 18.880 1.00 96.00 93 SER A CA 1
ATOM 740 C C . SER A 1 93 ? -2.097 -7.429 19.096 1.00 96.00 93 SER A C 1
ATOM 742 O O . SER A 1 93 ? -1.612 -6.300 19.173 1.00 96.00 93 SER A O 1
ATOM 744 N N . ASP A 1 94 ? -1.350 -8.534 19.128 1.00 97.44 94 ASP A N 1
ATOM 745 C CA . ASP A 1 94 ? 0.108 -8.536 19.276 1.00 97.44 94 ASP A CA 1
ATOM 746 C C . ASP A 1 94 ? 0.795 -7.870 18.076 1.00 97.44 94 ASP A C 1
ATOM 748 O O . ASP A 1 94 ? 1.690 -7.035 18.238 1.00 97.44 94 ASP A O 1
ATOM 752 N N . VAL A 1 95 ? 0.332 -8.173 16.860 1.00 96.38 95 VAL A N 1
ATOM 753 C CA . VAL A 1 95 ? 0.838 -7.562 15.624 1.00 96.38 95 VAL A CA 1
ATOM 754 C C . VAL A 1 95 ? 0.554 -6.056 15.600 1.00 96.38 95 VAL A C 1
ATOM 756 O O . VAL A 1 95 ? 1.443 -5.268 15.268 1.00 96.38 95 VAL A O 1
ATOM 759 N N . ILE A 1 96 ? -0.647 -5.628 16.007 1.00 97.06 96 ILE A N 1
ATOM 760 C CA . ILE A 1 96 ? -0.982 -4.202 16.147 1.00 97.06 96 ILE A CA 1
ATOM 761 C C . ILE A 1 96 ? -0.052 -3.522 17.151 1.00 97.06 96 ILE A C 1
ATOM 763 O O . ILE A 1 96 ? 0.493 -2.454 16.863 1.00 97.06 96 ILE A O 1
ATOM 767 N N . ALA A 1 97 ? 0.151 -4.133 18.321 1.00 97.44 97 A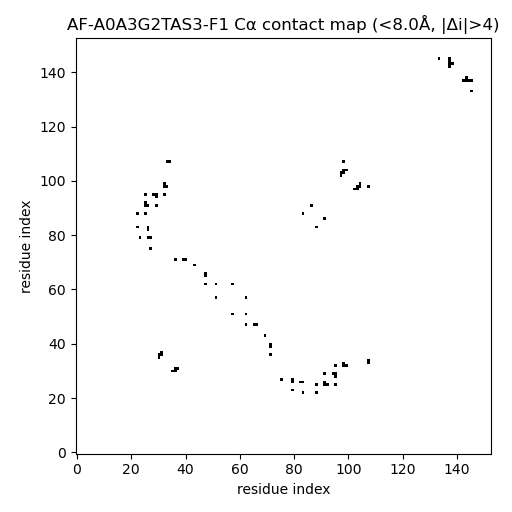LA A N 1
ATOM 768 C CA . ALA A 1 97 ? 1.027 -3.590 19.352 1.00 97.44 97 ALA A CA 1
ATOM 769 C C . ALA A 1 97 ? 2.461 -3.417 18.836 1.00 97.44 97 ALA A C 1
ATOM 771 O O . ALA A 1 97 ? 3.063 -2.362 19.045 1.00 97.44 97 ALA A O 1
ATOM 772 N N . PHE A 1 98 ? 2.981 -4.400 18.095 1.00 97.88 98 PHE A N 1
ATOM 773 C CA . PHE A 1 98 ? 4.290 -4.303 17.458 1.00 97.88 98 PHE A CA 1
ATOM 774 C C . PHE A 1 98 ? 4.358 -3.152 16.450 1.00 97.88 98 PHE A C 1
ATOM 776 O O . PHE A 1 98 ? 5.259 -2.312 16.544 1.00 97.88 98 PHE A O 1
ATOM 783 N N . TYR A 1 99 ? 3.407 -3.064 15.516 1.00 96.81 99 TYR A N 1
ATOM 784 C CA . TYR A 1 99 ? 3.418 -2.017 14.493 1.00 96.81 99 TYR A CA 1
ATOM 785 C C . TYR A 1 99 ? 3.217 -0.614 15.063 1.00 96.81 99 TYR A C 1
ATOM 787 O O . TYR A 1 99 ? 3.690 0.338 14.457 1.00 96.81 99 TYR A O 1
ATOM 795 N N . LYS A 1 100 ? 2.616 -0.453 16.246 1.00 95.38 100 LYS A N 1
ATOM 796 C CA . LYS A 1 100 ? 2.550 0.843 16.947 1.00 95.38 100 LYS A CA 1
ATOM 797 C C . LYS A 1 100 ? 3.888 1.310 17.533 1.00 95.38 100 LYS A C 1
ATOM 799 O O . LYS A 1 100 ? 4.012 2.477 17.896 1.00 95.38 100 LYS A O 1
ATOM 804 N N . THR A 1 101 ? 4.893 0.440 17.640 1.00 97.81 101 THR A N 1
ATOM 805 C CA . THR A 1 101 ? 6.227 0.837 18.117 1.00 97.81 101 THR A CA 1
ATOM 806 C C . THR A 1 101 ? 7.004 1.621 17.055 1.00 97.81 101 THR A C 1
ATOM 808 O O . THR A 1 101 ? 6.784 1.458 15.855 1.00 97.81 101 THR A O 1
ATOM 811 N N . THR A 1 102 ? 8.001 2.408 17.479 1.00 97.75 102 THR A N 1
ATOM 812 C CA . THR A 1 102 ? 8.933 3.095 16.562 1.00 97.75 102 THR A CA 1
ATOM 813 C C . THR A 1 102 ? 9.607 2.125 15.587 1.00 97.75 102 THR A C 1
ATOM 815 O O . THR A 1 102 ? 9.758 2.429 14.405 1.00 97.75 102 THR A O 1
ATOM 818 N N . THR A 1 103 ? 9.999 0.938 16.060 1.00 97.88 103 THR A N 1
ATOM 819 C CA . THR A 1 103 ? 10.623 -0.088 15.213 1.00 97.88 103 T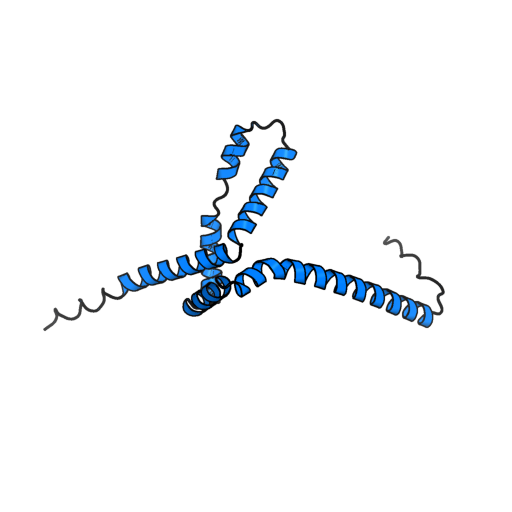HR A CA 1
ATOM 820 C C . THR A 1 103 ? 9.618 -0.707 14.246 1.00 97.88 103 THR A C 1
ATOM 822 O O . THR A 1 103 ? 9.941 -0.865 13.072 1.00 97.88 103 THR A O 1
ATOM 825 N N . GLY A 1 104 ? 8.397 -1.005 14.694 1.00 96.75 104 GLY A N 1
ATOM 826 C CA . GLY A 1 104 ? 7.337 -1.536 13.836 1.00 96.75 104 GLY A CA 1
ATOM 827 C C . GLY A 1 104 ? 6.964 -0.575 12.705 1.00 96.75 104 GLY A C 1
ATOM 828 O O . GLY A 1 104 ? 6.934 -0.975 11.543 1.00 96.75 104 GLY A O 1
ATOM 829 N N . GLN A 1 105 ? 6.803 0.715 13.007 1.00 95.88 105 GLN A N 1
ATOM 830 C CA . GLN A 1 105 ? 6.604 1.751 11.986 1.00 95.88 105 GLN A CA 1
ATOM 831 C C . GLN A 1 105 ? 7.795 1.856 11.024 1.00 95.88 105 GLN A C 1
ATOM 833 O O . GLN A 1 105 ? 7.621 1.968 9.809 1.00 95.88 105 GLN A O 1
ATOM 838 N N . LYS A 1 106 ? 9.030 1.747 11.534 1.00 97.31 106 LYS A N 1
ATOM 839 C CA . LYS A 1 106 ? 10.231 1.732 10.687 1.00 97.31 106 LYS A CA 1
ATOM 840 C C . LYS A 1 106 ? 10.233 0.554 9.708 1.00 97.31 106 LYS A C 1
ATOM 842 O O . LYS A 1 106 ? 10.677 0.741 8.579 1.00 97.31 106 LYS A O 1
ATOM 847 N N . ILE A 1 107 ? 9.736 -0.621 10.104 1.00 96.88 107 ILE A N 1
ATOM 848 C CA . ILE A 1 107 ? 9.585 -1.778 9.208 1.00 96.88 107 ILE A CA 1
ATOM 849 C C . ILE A 1 107 ? 8.619 -1.447 8.066 1.00 96.88 107 ILE A C 1
ATOM 851 O O . ILE A 1 107 ? 8.994 -1.633 6.912 1.00 96.88 107 ILE A O 1
ATOM 855 N N . ILE A 1 108 ? 7.441 -0.881 8.352 1.00 94.06 108 ILE A N 1
ATOM 856 C CA . ILE A 1 108 ? 6.467 -0.488 7.312 1.00 94.06 108 ILE A CA 1
ATOM 857 C C . ILE A 1 108 ? 7.112 0.449 6.281 1.00 94.06 108 ILE A C 1
ATOM 859 O O . ILE A 1 108 ? 6.986 0.239 5.078 1.00 94.06 108 ILE A O 1
ATOM 863 N N . ILE A 1 109 ? 7.877 1.439 6.747 1.00 94.19 109 ILE A N 1
ATOM 864 C CA . ILE A 1 109 ? 8.524 2.430 5.876 1.00 94.19 109 ILE A CA 1
ATOM 865 C C . ILE A 1 109 ? 9.711 1.840 5.095 1.00 94.19 109 ILE A C 1
ATOM 867 O O . ILE A 1 109 ? 9.950 2.216 3.949 1.00 94.19 109 ILE A O 1
ATOM 871 N N . LYS A 1 110 ? 10.515 0.966 5.714 1.00 97.06 110 LYS A N 1
ATOM 872 C CA . LYS A 1 110 ? 11.802 0.527 5.148 1.00 97.06 110 LYS A CA 1
ATOM 873 C C . LYS A 1 110 ? 11.737 -0.784 4.378 1.00 97.06 110 LYS A C 1
ATOM 875 O O . LYS A 1 110 ? 12.581 -0.973 3.509 1.00 97.06 110 LYS A O 1
ATOM 880 N N . MET A 1 111 ? 10.763 -1.655 4.630 1.00 95.69 111 MET A N 1
ATOM 881 C CA . MET A 1 111 ? 10.654 -2.930 3.912 1.00 95.69 111 MET A CA 1
ATOM 882 C C . MET A 1 111 ? 10.513 -2.774 2.391 1.00 95.69 111 MET A C 1
ATOM 884 O O . MET A 1 111 ? 11.216 -3.498 1.688 1.00 95.69 111 MET A O 1
ATOM 888 N N . PRO A 1 112 ? 9.716 -1.827 1.850 1.00 92.81 112 PRO A N 1
ATOM 889 C CA . PRO A 1 112 ? 9.669 -1.604 0.403 1.00 92.81 112 PRO A CA 1
ATOM 890 C C . PRO A 1 112 ? 11.030 -1.206 -0.185 1.00 92.81 112 PRO A C 1
ATOM 892 O O . PRO A 1 112 ? 11.421 -1.712 -1.233 1.00 92.81 112 PRO A O 1
ATOM 895 N N . VAL A 1 113 ? 11.785 -0.357 0.523 1.00 97.00 113 VAL A N 1
ATOM 896 C CA . VAL A 1 113 ? 13.127 0.088 0.106 1.00 97.00 113 VAL A CA 1
ATOM 897 C C . VAL A 1 113 ? 14.114 -1.077 0.122 1.00 97.00 113 VAL A C 1
ATOM 899 O O . VAL A 1 113 ? 14.800 -1.316 -0.865 1.00 97.00 113 VAL A O 1
ATOM 902 N N . ILE A 1 114 ? 14.133 -1.852 1.210 1.00 98.00 114 ILE A N 1
ATOM 903 C CA . ILE A 1 114 ? 14.986 -3.042 1.337 1.00 98.00 114 ILE A CA 1
ATOM 904 C C . ILE A 1 114 ? 14.666 -4.047 0.228 1.00 98.00 114 ILE A C 1
ATOM 906 O O . ILE A 1 114 ? 15.577 -4.620 -0.366 1.00 98.00 114 ILE A O 1
ATOM 910 N N . TYR A 1 115 ? 13.381 -4.261 -0.066 1.00 97.56 115 TYR A N 1
ATOM 911 C CA . TYR A 1 115 ? 12.956 -5.147 -1.144 1.00 97.56 115 TYR A CA 1
ATOM 912 C C . TYR A 1 115 ? 13.464 -4.660 -2.506 1.00 97.56 115 TYR A C 1
ATOM 914 O O . TYR A 1 115 ? 14.049 -5.446 -3.248 1.00 97.56 115 TYR A O 1
ATOM 922 N N . GLN A 1 116 ? 13.318 -3.367 -2.806 1.00 97.31 116 GLN A N 1
ATOM 923 C CA . GLN A 1 116 ? 13.807 -2.768 -4.048 1.00 97.31 116 GLN A CA 1
ATOM 924 C C . GLN A 1 116 ? 15.330 -2.908 -4.200 1.00 97.31 116 GLN A C 1
ATOM 926 O O . GLN A 1 116 ? 15.805 -3.341 -5.249 1.00 97.31 116 GLN A O 1
ATOM 931 N N . GLU A 1 117 ? 16.094 -2.595 -3.154 1.00 98.12 117 GLU A N 1
ATOM 932 C CA . GLU A 1 117 ? 17.553 -2.758 -3.146 1.00 98.12 117 GLU A CA 1
ATOM 933 C C . GLU A 1 117 ? 17.956 -4.232 -3.326 1.00 98.12 117 GLU A C 1
ATOM 935 O O . GLU A 1 117 ? 18.856 -4.553 -4.101 1.00 98.12 117 GLU A O 1
ATOM 940 N N . SER A 1 118 ? 17.239 -5.151 -2.672 1.00 98.31 118 SER A N 1
ATOM 941 C CA . SER A 1 118 ? 17.479 -6.595 -2.791 1.00 98.31 118 SER A CA 1
ATOM 942 C C . SER A 1 118 ? 17.205 -7.113 -4.206 1.00 98.31 118 SER A C 1
ATOM 944 O O . SER A 1 118 ? 17.943 -7.963 -4.708 1.00 98.31 118 SER A O 1
ATOM 946 N N . MET A 1 119 ? 16.161 -6.603 -4.867 1.00 97.56 119 MET A N 1
ATOM 947 C CA . MET A 1 119 ? 15.861 -6.946 -6.258 1.00 97.56 119 MET A CA 1
ATOM 948 C C . MET A 1 119 ? 16.972 -6.503 -7.208 1.00 97.56 119 MET A C 1
ATOM 950 O O . MET A 1 119 ? 17.324 -7.261 -8.111 1.00 97.56 119 MET A O 1
ATOM 954 N N . GLU A 1 120 ? 17.537 -5.313 -7.001 1.00 98.06 120 GLU A N 1
ATOM 955 C CA . GLU A 1 120 ? 18.624 -4.807 -7.841 1.00 98.06 120 GLU A CA 1
ATOM 956 C C . GLU A 1 120 ? 19.874 -5.685 -7.728 1.00 98.06 120 GLU A C 1
ATOM 958 O O . GLU A 1 120 ? 20.418 -6.123 -8.741 1.00 98.06 120 GLU A O 1
ATOM 963 N N . ILE A 1 121 ? 20.247 -6.068 -6.504 1.00 98.44 121 ILE A N 1
ATOM 964 C CA . ILE A 1 121 ? 21.343 -7.018 -6.265 1.00 98.44 121 ILE A CA 1
ATOM 965 C C . ILE A 1 121 ? 21.075 -8.351 -6.981 1.00 98.44 121 ILE A C 1
ATOM 967 O O . ILE A 1 121 ? 21.958 -8.910 -7.635 1.00 98.44 121 ILE A O 1
ATOM 971 N N . GLY A 1 122 ? 19.846 -8.871 -6.891 1.00 98.19 122 GLY A N 1
ATOM 972 C CA . GLY A 1 122 ? 19.453 -10.102 -7.579 1.00 98.19 122 GLY A CA 1
ATOM 973 C C . GLY A 1 122 ? 19.553 -9.993 -9.105 1.00 98.19 122 GLY A C 1
ATOM 974 O O . GLY A 1 122 ? 20.010 -10.930 -9.766 1.00 98.19 122 GLY A O 1
ATOM 975 N N . ARG A 1 123 ? 19.177 -8.840 -9.669 1.00 98.06 123 ARG A N 1
ATOM 976 C CA . ARG A 1 123 ? 19.274 -8.542 -11.105 1.00 98.06 123 ARG A CA 1
ATOM 977 C C . ARG A 1 123 ? 20.726 -8.515 -11.576 1.00 98.06 123 ARG A C 1
ATOM 979 O O . ARG A 1 123 ? 21.043 -9.102 -12.616 1.00 98.06 123 ARG A O 1
ATOM 986 N N . GLU A 1 124 ? 21.606 -7.864 -10.822 1.00 98.19 124 GLU A N 1
ATOM 987 C CA . GLU A 1 124 ? 23.043 -7.826 -11.106 1.00 98.19 124 GLU A CA 1
ATOM 988 C C . GLU A 1 124 ? 23.650 -9.229 -11.061 1.00 98.19 124 GLU A C 1
ATOM 990 O O . GLU A 1 124 ? 24.266 -9.674 -12.032 1.00 98.19 124 GLU A O 1
ATOM 995 N N . TRP A 1 125 ? 23.396 -9.971 -9.980 1.00 98.31 125 TRP A N 1
ATOM 996 C CA . TRP A 1 125 ? 23.864 -11.347 -9.837 1.00 98.31 125 TRP A CA 1
ATOM 997 C C . TRP A 1 125 ? 23.384 -12.245 -10.986 1.00 98.31 125 TRP A C 1
ATOM 999 O O . TRP A 1 125 ? 24.184 -12.981 -11.569 1.00 98.31 125 TRP A O 1
ATOM 1009 N N . GLY A 1 126 ? 22.102 -12.156 -11.355 1.00 98.25 126 GLY A N 1
ATOM 1010 C CA . GLY A 1 126 ? 21.525 -12.931 -12.454 1.00 98.25 126 GLY A CA 1
ATOM 1011 C C . GLY A 1 126 ? 22.148 -12.591 -13.809 1.00 98.25 126 GLY A C 1
ATOM 1012 O O . GLY A 1 126 ? 22.418 -13.487 -14.609 1.00 98.25 126 GLY A O 1
ATOM 1013 N N . THR A 1 127 ? 22.449 -11.312 -14.046 1.00 98.00 127 THR A N 1
ATOM 1014 C CA . THR A 1 127 ? 23.136 -10.853 -15.262 1.00 98.00 127 THR A CA 1
ATOM 1015 C C . THR A 1 127 ? 24.550 -11.428 -15.350 1.00 98.00 127 THR A C 1
ATOM 1017 O O . THR A 1 127 ? 24.953 -11.938 -16.396 1.00 98.00 127 THR A O 1
ATOM 1020 N N . GLU A 1 128 ? 25.304 -11.400 -14.250 1.00 97.94 128 GLU A N 1
ATOM 1021 C CA . GLU A 1 128 ? 26.658 -11.959 -14.208 1.00 97.94 128 GLU A CA 1
ATOM 1022 C C . GLU A 1 128 ? 26.664 -13.485 -14.340 1.00 97.94 128 GLU A C 1
ATOM 1024 O O . GLU A 1 128 ? 27.5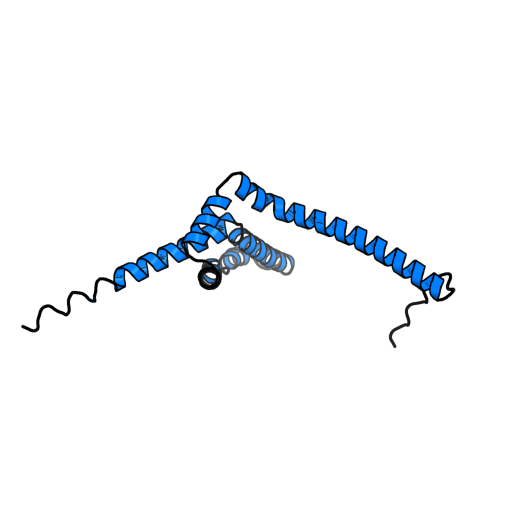29 -14.050 -15.014 1.00 97.94 128 GLU A O 1
ATOM 1029 N N . LEU A 1 129 ? 25.681 -14.168 -13.750 1.00 98.06 129 LEU A N 1
ATOM 1030 C CA . LEU A 1 129 ? 25.500 -15.603 -13.939 1.00 98.06 129 LEU A CA 1
ATOM 1031 C C . LEU A 1 129 ? 25.201 -15.940 -15.406 1.00 98.06 129 LEU A C 1
ATOM 1033 O O . LEU A 1 129 ? 25.831 -16.841 -15.958 1.00 98.06 129 LEU A O 1
ATOM 1037 N N . ALA A 1 130 ? 24.297 -15.199 -16.053 1.00 96.88 130 ALA A N 1
ATOM 1038 C CA . ALA A 1 130 ? 23.950 -15.406 -17.457 1.00 96.88 130 ALA A CA 1
ATOM 1039 C C . ALA A 1 130 ? 25.172 -15.255 -18.376 1.00 96.88 130 ALA A C 1
ATOM 1041 O O . ALA A 1 130 ? 25.412 -16.122 -19.213 1.00 96.88 130 ALA A O 1
ATOM 1042 N N . LYS A 1 131 ? 26.004 -14.224 -18.159 1.00 96.31 131 LYS A N 1
ATOM 1043 C CA . LYS A 1 131 ? 27.267 -14.036 -18.897 1.00 96.31 131 LYS A CA 1
ATOM 1044 C C . LYS A 1 131 ? 28.229 -15.214 -18.725 1.00 96.31 131 LYS A C 1
ATOM 1046 O O . LYS A 1 131 ? 28.876 -15.628 -19.685 1.00 96.31 131 LYS A O 1
ATOM 1051 N N . LYS A 1 132 ? 28.347 -15.760 -17.507 1.00 96.81 132 LYS A N 1
ATOM 1052 C CA . LYS A 1 132 ? 29.200 -16.933 -17.238 1.00 96.81 132 LYS A CA 1
ATOM 1053 C C . LYS A 1 132 ? 28.683 -18.174 -17.961 1.00 96.81 132 LYS A C 1
ATOM 1055 O O . LYS A 1 132 ? 29.458 -18.827 -18.648 1.00 96.81 132 LYS A O 1
ATOM 1060 N N . ILE A 1 133 ? 27.382 -18.445 -17.858 1.00 96.94 133 ILE A N 1
ATOM 1061 C CA . ILE A 1 133 ? 26.735 -19.571 -18.544 1.00 96.94 133 ILE A CA 1
ATOM 1062 C C . ILE A 1 133 ? 26.921 -19.453 -20.059 1.00 96.94 133 ILE A C 1
ATOM 1064 O O . ILE A 1 133 ? 27.305 -20.423 -20.703 1.00 96.94 133 ILE A O 1
ATOM 1068 N N . GLU A 1 134 ? 26.694 -18.270 -20.631 1.00 95.00 134 GLU A N 1
ATOM 1069 C CA . GLU A 1 134 ? 26.895 -18.029 -22.060 1.00 95.00 134 GLU A CA 1
ATOM 1070 C C . GLU A 1 134 ? 28.344 -18.306 -22.469 1.00 95.00 134 GLU A C 1
ATOM 1072 O O . GLU A 1 134 ? 28.583 -19.065 -23.406 1.00 95.00 134 GLU A O 1
ATOM 1077 N N . LYS A 1 135 ? 29.320 -17.774 -21.724 1.00 95.38 135 LYS A N 1
ATOM 1078 C CA . LYS A 1 135 ? 30.743 -18.033 -21.969 1.00 95.38 135 LYS A CA 1
ATOM 1079 C C . LYS A 1 135 ? 31.079 -19.528 -21.932 1.00 95.38 135 LYS A C 1
ATOM 1081 O O . LYS A 1 135 ? 31.830 -19.997 -22.789 1.00 95.38 135 LYS A O 1
ATOM 1086 N N . ASP A 1 136 ? 30.535 -20.266 -20.969 1.00 96.50 136 ASP A N 1
ATOM 1087 C CA . ASP A 1 136 ? 30.770 -21.704 -20.830 1.00 96.50 136 ASP A CA 1
ATOM 1088 C C . ASP A 1 136 ? 30.136 -22.493 -21.986 1.00 96.50 136 ASP A C 1
ATOM 1090 O O . ASP A 1 136 ? 30.790 -23.363 -22.561 1.00 96.50 136 ASP A O 1
ATOM 1094 N N . ILE A 1 137 ? 28.915 -22.137 -22.405 1.00 95.81 137 ILE A N 1
ATOM 1095 C CA . ILE A 1 137 ? 28.253 -22.725 -23.582 1.00 95.81 137 ILE A CA 1
ATOM 1096 C C . ILE A 1 137 ? 29.068 -22.465 -24.850 1.00 95.81 137 ILE A C 1
ATOM 1098 O O . ILE A 1 137 ? 29.272 -23.381 -25.646 1.00 95.81 137 ILE A O 1
ATOM 1102 N N . LEU A 1 138 ? 29.537 -21.230 -25.052 1.00 94.19 138 LEU A N 1
ATOM 1103 C CA . LEU A 1 138 ? 30.353 -20.871 -26.211 1.00 94.19 138 LEU A CA 1
ATOM 1104 C C . LEU A 1 138 ? 31.644 -21.688 -26.249 1.00 94.19 138 LEU A C 1
ATOM 1106 O O . LEU A 1 138 ? 31.984 -22.243 -27.292 1.00 94.19 138 LEU A O 1
ATOM 1110 N N . LYS A 1 139 ? 32.315 -21.839 -25.103 1.00 94.88 139 LYS A N 1
ATOM 1111 C CA . LYS A 1 139 ? 33.513 -22.673 -24.982 1.00 94.88 139 LYS A CA 1
ATOM 1112 C C . LYS A 1 139 ? 33.222 -24.141 -25.302 1.00 94.88 139 LYS A C 1
ATOM 1114 O O . LYS A 1 139 ? 33.934 -24.725 -26.111 1.00 94.88 139 LYS A O 1
ATOM 1119 N N . GLU A 1 140 ? 32.172 -24.716 -24.722 1.00 95.00 140 GLU A N 1
ATOM 1120 C CA . GLU A 1 140 ? 31.768 -26.112 -24.951 1.00 95.00 140 GLU A CA 1
ATOM 1121 C C . GLU A 1 140 ? 31.422 -26.379 -26.425 1.00 95.00 140 GLU A C 1
ATOM 1123 O O . GLU A 1 140 ? 31.713 -27.439 -26.977 1.00 95.00 140 GLU A O 1
ATOM 1128 N N . LYS A 1 141 ? 30.815 -25.396 -27.096 1.00 93.75 141 LYS A N 1
ATOM 1129 C CA . LYS A 1 141 ? 30.439 -25.481 -28.511 1.00 93.75 141 LYS A CA 1
ATOM 1130 C C . LYS A 1 141 ? 31.547 -25.042 -29.474 1.00 93.75 141 LYS A C 1
ATOM 1132 O O . LYS A 1 141 ? 31.319 -25.090 -30.680 1.00 93.75 141 LYS A O 1
ATOM 1137 N N . ASN A 1 142 ? 32.720 -24.636 -28.979 1.00 93.44 142 ASN A N 1
ATOM 1138 C CA . ASN A 1 142 ? 33.793 -24.015 -29.767 1.00 93.44 142 ASN A CA 1
ATOM 1139 C C . ASN A 1 142 ? 33.307 -22.824 -30.621 1.00 93.44 142 ASN A C 1
ATOM 1141 O O . ASN A 1 142 ? 33.729 -22.638 -31.762 1.00 93.44 142 ASN A O 1
ATOM 1145 N N . LEU A 1 143 ? 32.396 -22.022 -30.070 1.00 88.38 143 LEU A N 1
ATOM 1146 C CA . LEU A 1 143 ? 31.848 -20.820 -30.690 1.00 88.38 143 LEU A CA 1
ATOM 1147 C C . LEU A 1 143 ? 32.540 -19.573 -30.131 1.00 88.38 143 LEU A C 1
ATOM 1149 O O . LEU A 1 143 ? 32.857 -19.494 -28.948 1.00 88.38 143 LEU A O 1
ATOM 1153 N N . THR A 1 144 ? 32.743 -18.566 -30.978 1.00 85.38 144 THR A N 1
ATOM 1154 C CA . THR A 1 144 ? 33.312 -17.264 -30.579 1.00 85.38 144 THR A CA 1
ATOM 1155 C C . THR A 1 144 ? 32.246 -16.214 -30.275 1.00 85.38 144 THR A C 1
ATOM 1157 O O . THR A 1 144 ? 32.554 -15.171 -29.706 1.00 85.38 144 THR A O 1
ATOM 1160 N N . SER A 1 145 ? 30.993 -16.477 -30.652 1.00 85.06 145 SER A N 1
ATOM 1161 C CA . SER A 1 145 ? 29.845 -15.602 -30.416 1.00 85.06 145 SER A CA 1
ATOM 1162 C C . SER A 1 145 ? 28.544 -16.412 -30.353 1.00 85.06 145 SER A C 1
ATOM 1164 O O . SER A 1 145 ? 28.493 -17.519 -30.906 1.00 85.06 145 SER A O 1
ATOM 1166 N N . PRO A 1 146 ? 27.500 -15.901 -29.672 1.00 82.19 146 PRO A N 1
ATOM 1167 C CA . PRO A 1 146 ? 26.198 -16.555 -29.618 1.00 82.19 146 PRO A CA 1
ATOM 1168 C C . PRO A 1 146 ? 25.624 -16.743 -31.025 1.00 82.19 146 PRO A C 1
ATOM 1170 O O . PRO A 1 146 ? 25.751 -15.843 -31.861 1.00 82.19 146 PRO A O 1
ATOM 1173 N N . PRO A 1 147 ? 24.980 -17.887 -31.315 1.00 76.88 147 PRO A N 1
ATOM 1174 C CA . PRO A 1 147 ? 24.300 -18.068 -32.587 1.00 76.88 147 PRO A CA 1
ATOM 1175 C C . PRO A 1 147 ? 23.197 -17.016 -32.736 1.00 76.88 147 PRO A C 1
ATOM 1177 O O . PRO A 1 147 ? 22.528 -16.666 -31.760 1.00 76.88 147 PRO A O 1
ATOM 1180 N N . SER A 1 148 ? 22.984 -16.529 -33.962 1.00 77.38 148 SER A N 1
ATOM 1181 C CA . SER A 1 148 ? 21.874 -15.620 -34.248 1.00 77.38 148 SER A CA 1
ATOM 1182 C C . SER A 1 148 ? 20.564 -16.233 -33.743 1.00 77.38 148 SER A C 1
ATOM 1184 O O . SER A 1 148 ? 20.352 -17.436 -33.946 1.00 77.38 148 SER A O 1
ATOM 1186 N N . PRO A 1 149 ? 19.680 -15.449 -33.094 1.00 76.88 149 PRO A N 1
ATOM 1187 C CA . PRO A 1 149 ? 18.373 -15.945 -32.701 1.00 76.88 149 PRO A CA 1
ATOM 1188 C C . PRO A 1 149 ? 17.710 -16.572 -33.925 1.00 76.88 149 PRO A C 1
ATOM 1190 O O . PRO A 1 149 ? 17.574 -15.906 -34.954 1.00 76.88 149 PRO A O 1
ATOM 1193 N N . LYS A 1 150 ? 17.329 -17.853 -33.841 1.00 67.38 150 LYS A N 1
ATOM 1194 C CA . LYS A 1 150 ? 16.475 -18.443 -34.873 1.00 67.38 150 LYS A CA 1
ATOM 1195 C C . LYS A 1 150 ? 15.239 -17.555 -34.947 1.00 67.38 150 LYS A C 1
ATOM 1197 O O . LYS A 1 150 ? 14.550 -17.392 -33.937 1.00 67.38 150 LYS A O 1
ATOM 1202 N N . GLN A 1 151 ? 15.004 -16.943 -36.105 1.00 51.28 151 GLN A N 1
ATOM 1203 C CA . GLN A 1 151 ? 13.725 -16.303 -36.366 1.00 51.28 151 GLN A CA 1
ATOM 1204 C C . GLN A 1 151 ? 12.677 -17.388 -36.123 1.00 51.28 151 GLN A C 1
ATOM 1206 O O . GLN A 1 151 ? 12.781 -18.483 -36.673 1.00 51.28 151 GLN A O 1
ATOM 1211 N N . ARG A 1 152 ? 11.773 -17.146 -35.172 1.00 50.38 152 ARG A N 1
ATOM 1212 C CA . ARG A 1 152 ? 10.609 -18.009 -35.002 1.00 50.38 152 ARG A CA 1
ATOM 1213 C C . ARG A 1 152 ? 9.789 -17.821 -36.277 1.00 50.38 152 A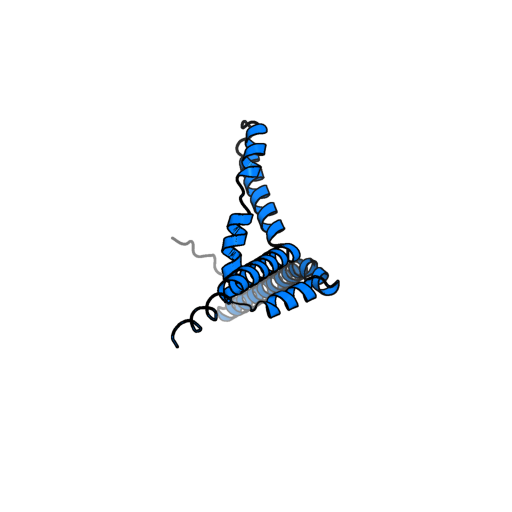RG A C 1
ATOM 1215 O O . ARG A 1 152 ? 9.192 -16.759 -36.429 1.00 50.38 152 ARG A O 1
ATOM 1222 N N . GLU A 1 153 ? 9.905 -18.773 -37.201 1.00 46.59 153 GLU A N 1
ATOM 1223 C CA . GLU A 1 153 ? 8.963 -18.950 -38.314 1.00 46.59 153 GLU A CA 1
ATOM 1224 C C . GLU A 1 153 ? 7.560 -19.244 -37.772 1.00 46.59 153 GLU A C 1
ATOM 1226 O O . GLU A 1 153 ? 7.463 -19.925 -36.719 1.00 46.59 153 GLU A O 1
#